Protein AF-A0A4P2PZT4-F1 (afdb_monomer)

Mean predicted aligned error: 10.2 Å

Nearest PDB structures (foldseek):
  3zfw-assembly2_B  TM=5.228E-01  e=7.198E-01  Mus musculus
  3zfw-assembly1_A  TM=5.224E-01  e=7.198E-01  Mus musculus
  2hr2-assembly2_B  TM=3.898E-01  e=3.495E-01  Chlorobaculum tepidum TLS
  2fbn-assembly1_B  TM=4.176E-01  e=3.495E-01  Plasmodium falciparum
  6ltj-assembly1_L  TM=4.140E-01  e=1.270E+00  Homo sapiens

Solvent-accessible surface area (backbone atoms only — not comparable to full-atom values): 7328 Å² total; per-residue (Å²): 133,57,72,66,58,23,52,51,27,43,53,53,14,56,49,27,49,75,72,64,37,57,68,59,16,21,53,26,20,37,56,21,14,52,47,31,46,52,47,38,70,71,47,61,85,85,46,34,69,57,37,27,55,37,42,48,48,20,24,52,25,19,30,50,30,44,41,51,67,62,16,45,53,49,36,52,59,48,69,72,40,89,66,49,45,70,74,41,49,55,52,40,54,51,48,49,54,50,50,51,50,27,59,75,69,71,46,74,32,55,57,50,56,52,33,45,75,68,63,75,46,72,82,78,76,78,85,74,83,81,80,88,85,77,81,134

Organism: Sorangium cellulosum (NCBI:txid56)

Foldseek 3Di:
DDLVQLVVLQVVLVVCLVVVNLQSNLVSLLVSLVVLVVVLVPDDPVVLVSNLVSLLSSLVSCLSSLVLVVSLVSLVVLCPDPSHDPVSVVSSVVSNVVSVVCVVVVNRGPSVVVCVVVVVDDDDDPPDDDDDDDDD

Structure (mmCIF, N/CA/C/O backbone):
data_AF-A0A4P2PZT4-F1
#
_entry.id   AF-A0A4P2PZT4-F1
#
loop_
_atom_site.group_PDB
_atom_site.id
_atom_site.type_symbol
_atom_site.label_atom_id
_atom_site.label_alt_id
_atom_site.label_comp_id
_atom_site.label_asym_id
_atom_site.label_entity_id
_atom_site.label_seq_id
_atom_site.pdbx_PDB_ins_code
_atom_site.Cartn_x
_atom_site.Cartn_y
_atom_site.Cartn_z
_atom_site.occupancy
_atom_site.B_iso_or_equiv
_atom_site.auth_seq_id
_atom_site.auth_comp_id
_atom_site.auth_asym_id
_atom_site.auth_atom_id
_atom_site.pdbx_PDB_model_num
ATOM 1 N N . MET A 1 1 ? -7.026 -11.454 -14.794 1.00 54.59 1 MET A N 1
ATOM 2 C CA . MET A 1 1 ? -7.462 -10.704 -13.600 1.00 54.59 1 MET A CA 1
ATOM 3 C C . MET A 1 1 ? -7.225 -9.236 -13.887 1.00 54.59 1 MET A C 1
ATOM 5 O O . MET A 1 1 ? -6.086 -8.863 -14.162 1.00 54.59 1 MET A O 1
ATOM 9 N N . SER A 1 2 ? -8.306 -8.465 -13.998 1.00 72.00 2 SER A N 1
ATOM 10 C CA . SER A 1 2 ? -8.286 -7.092 -14.512 1.00 72.00 2 SER A CA 1
ATOM 11 C C . SER A 1 2 ? -8.063 -6.095 -13.379 1.00 72.00 2 SER A C 1
ATOM 13 O O . SER A 1 2 ? -8.558 -6.261 -12.266 1.00 72.00 2 SER A O 1
ATOM 15 N N . TYR A 1 3 ? -7.345 -5.015 -13.672 1.00 78.44 3 TYR A N 1
ATOM 16 C CA . TYR A 1 3 ? -7.235 -3.855 -12.787 1.00 78.44 3 TYR A CA 1
ATOM 17 C C . TYR A 1 3 ? -8.612 -3.297 -12.374 1.00 78.44 3 TYR A C 1
ATOM 19 O O . TYR A 1 3 ? -8.769 -2.801 -11.260 1.00 78.44 3 TYR A O 1
ATOM 27 N N . GLU A 1 4 ? -9.623 -3.451 -13.227 1.00 85.81 4 GLU A N 1
ATOM 28 C CA . GLU A 1 4 ? -11.011 -3.068 -12.944 1.00 85.81 4 GLU A CA 1
ATOM 29 C C . GLU A 1 4 ? -11.589 -3.803 -11.725 1.00 85.81 4 GLU A C 1
ATOM 31 O O . GLU A 1 4 ? -12.305 -3.209 -10.919 1.00 85.81 4 GLU A O 1
ATOM 36 N N . GLU A 1 5 ? -11.227 -5.076 -11.531 1.00 87.88 5 GLU A N 1
ATOM 37 C CA . GLU A 1 5 ? -11.652 -5.851 -10.362 1.00 87.88 5 GLU A CA 1
ATOM 38 C C . GLU A 1 5 ? -11.047 -5.265 -9.082 1.00 87.88 5 GLU A C 1
ATOM 40 O O . GLU A 1 5 ? -11.745 -5.107 -8.081 1.00 87.88 5 GLU A O 1
ATOM 45 N N . SER A 1 6 ? -9.776 -4.849 -9.131 1.00 87.12 6 SER A N 1
ATOM 46 C CA . SER A 1 6 ? -9.138 -4.139 -8.017 1.00 87.12 6 SER A CA 1
ATOM 47 C C . SER A 1 6 ? -9.848 -2.819 -7.718 1.00 87.12 6 SER A C 1
ATOM 49 O O . SER A 1 6 ? -10.146 -2.536 -6.560 1.00 87.12 6 SER A O 1
ATOM 51 N N . GLN A 1 7 ? -10.184 -2.025 -8.740 1.00 89.50 7 GLN A N 1
ATOM 52 C CA . GLN A 1 7 ? -10.897 -0.758 -8.545 1.00 89.50 7 GLN A CA 1
ATOM 53 C C . GLN A 1 7 ? -12.265 -0.955 -7.891 1.00 89.50 7 GLN A C 1
ATOM 55 O O . GLN A 1 7 ? -12.618 -0.204 -6.980 1.00 89.50 7 GLN A O 1
ATOM 60 N N . ARG A 1 8 ? -13.004 -1.993 -8.294 1.00 91.81 8 ARG A N 1
ATOM 61 C CA . ARG A 1 8 ? -14.283 -2.343 -7.673 1.00 91.81 8 ARG A CA 1
ATOM 62 C C . ARG A 1 8 ? -14.111 -2.702 -6.197 1.00 91.81 8 ARG A C 1
ATOM 64 O O . ARG A 1 8 ? -14.823 -2.158 -5.361 1.00 91.81 8 ARG A O 1
ATOM 71 N N . ARG A 1 9 ? -13.110 -3.520 -5.856 1.00 90.62 9 ARG A N 1
ATOM 72 C CA . ARG A 1 9 ? -12.803 -3.865 -4.456 1.00 90.62 9 ARG A CA 1
ATOM 73 C C . ARG A 1 9 ? -12.402 -2.644 -3.628 1.00 90.62 9 ARG A C 1
ATOM 75 O O . ARG A 1 9 ? -12.819 -2.537 -2.482 1.00 90.62 9 ARG A O 1
ATOM 82 N N . ILE A 1 10 ? -11.662 -1.691 -4.200 1.00 89.75 10 ILE A N 1
ATOM 83 C CA . ILE A 1 10 ? -11.330 -0.421 -3.526 1.00 89.75 10 ILE A CA 1
ATOM 84 C C . ILE A 1 10 ? -12.593 0.397 -3.253 1.00 89.75 10 ILE A C 1
ATOM 86 O O . ILE A 1 10 ? -12.738 0.953 -2.165 1.00 89.75 10 ILE A O 1
ATOM 90 N N . TYR A 1 11 ? -13.494 0.483 -4.232 1.00 91.06 11 TYR A N 1
ATOM 91 C CA . TYR A 1 11 ? -14.753 1.201 -4.078 1.00 91.06 11 TYR A CA 1
ATOM 92 C C . TYR A 1 11 ? -15.611 0.586 -2.966 1.00 91.06 11 TYR A C 1
ATOM 94 O O . TYR A 1 11 ? -16.052 1.303 -2.064 1.00 91.06 11 TYR A O 1
ATOM 102 N N . ASP A 1 12 ? -15.761 -0.739 -2.980 1.00 90.31 12 ASP A N 1
ATOM 103 C CA . ASP A 1 12 ? -16.500 -1.486 -1.962 1.00 90.31 12 ASP A CA 1
ATOM 104 C C . ASP A 1 12 ? -15.835 -1.357 -0.578 1.00 90.31 12 ASP A C 1
ATOM 106 O O . ASP A 1 12 ? -16.525 -1.240 0.434 1.00 90.31 12 ASP A O 1
ATOM 110 N N . ALA A 1 13 ? -14.499 -1.310 -0.512 1.00 88.44 13 ALA A N 1
ATOM 111 C CA . ALA A 1 13 ? -13.762 -1.110 0.735 1.00 88.44 13 ALA A CA 1
ATOM 112 C C . ALA A 1 13 ? -14.015 0.278 1.341 1.00 88.44 13 ALA A C 1
ATOM 114 O O . ALA A 1 13 ? -14.238 0.401 2.545 1.00 88.44 13 ALA A O 1
ATOM 115 N N . GLU A 1 14 ? -14.007 1.336 0.521 1.00 87.88 14 GLU A N 1
ATOM 116 C CA . GLU A 1 14 ? -14.328 2.689 0.993 1.00 87.88 14 GLU A CA 1
ATOM 117 C C . GLU A 1 14 ? -15.812 2.798 1.389 1.00 87.88 14 GLU A C 1
ATOM 119 O O . GLU A 1 14 ? -16.128 3.542 2.313 1.00 87.88 14 GLU A O 1
ATOM 124 N N . ALA A 1 15 ? -16.721 2.061 0.738 1.00 89.25 15 ALA A N 1
ATOM 125 C CA . ALA A 1 15 ? -18.119 1.970 1.161 1.00 89.25 15 ALA A CA 1
ATOM 126 C C . ALA A 1 15 ? -18.245 1.306 2.542 1.00 89.25 15 ALA A C 1
ATOM 128 O O . ALA A 1 15 ? -18.782 1.930 3.455 1.00 89.25 15 ALA A O 1
ATOM 129 N N . ALA A 1 16 ? -17.626 0.139 2.735 1.00 86.88 16 ALA A N 1
ATOM 130 C CA . ALA A 1 16 ? -17.602 -0.559 4.020 1.00 86.88 16 ALA A CA 1
ATOM 131 C C . ALA A 1 16 ? -16.990 0.300 5.144 1.00 86.88 16 ALA A C 1
ATOM 133 O O . ALA A 1 16 ? -17.489 0.302 6.268 1.00 86.88 16 ALA A O 1
ATOM 134 N N . LEU A 1 17 ? -15.958 1.105 4.849 1.00 83.19 17 LEU A N 1
ATOM 135 C CA . LEU A 1 17 ? -15.422 2.072 5.815 1.00 83.19 17 LEU A CA 1
ATOM 136 C C . LEU A 1 17 ? -16.437 3.138 6.228 1.00 83.19 17 LEU A C 1
ATOM 138 O O . LEU A 1 17 ? -16.465 3.508 7.400 1.00 83.19 17 LEU A O 1
ATOM 142 N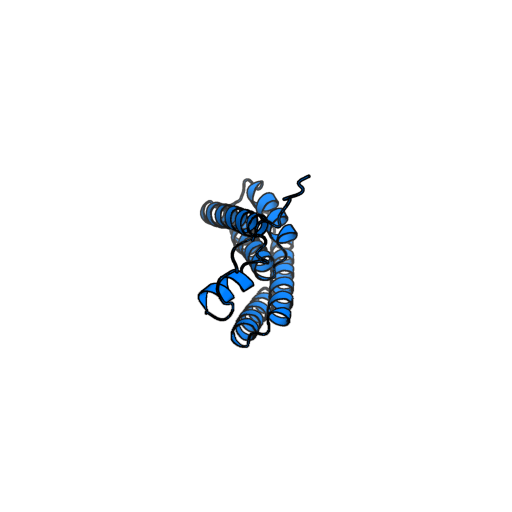 N . ARG A 1 18 ? -17.238 3.655 5.289 1.00 83.00 18 ARG A N 1
ATOM 143 C CA . ARG A 1 18 ? -18.286 4.643 5.599 1.00 83.00 18 ARG A CA 1
ATOM 144 C C . ARG A 1 18 ? -19.400 4.031 6.442 1.00 83.00 18 ARG A C 1
ATOM 146 O O . ARG A 1 18 ? -19.953 4.720 7.288 1.00 83.00 18 ARG A O 1
ATOM 153 N N . GLU A 1 19 ? -19.682 2.751 6.237 1.00 86.75 19 GLU A N 1
ATOM 154 C CA . GLU A 1 19 ? -20.646 1.975 7.024 1.00 86.75 19 GLU A CA 1
ATOM 155 C C . GLU A 1 19 ? -20.086 1.536 8.391 1.00 86.75 19 GLU A C 1
ATOM 157 O O . GLU A 1 19 ? -20.820 1.009 9.222 1.00 86.75 19 GLU A O 1
ATOM 162 N N . GLY A 1 20 ? -18.793 1.763 8.651 1.00 82.56 20 GLY A N 1
ATOM 163 C CA . GLY A 1 20 ? -18.123 1.359 9.888 1.00 82.56 20 GLY A CA 1
ATOM 164 C C . GLY A 1 20 ? -17.725 -0.121 9.940 1.00 82.56 20 GLY A C 1
ATOM 165 O O . GLY A 1 20 ? -17.172 -0.563 10.948 1.00 82.56 20 GLY A O 1
ATOM 166 N N . ASP A 1 21 ? -17.933 -0.884 8.863 1.00 85.88 21 ASP A N 1
ATOM 167 C CA . ASP A 1 21 ? -17.525 -2.286 8.755 1.00 85.88 21 ASP A CA 1
ATOM 168 C C . ASP A 1 21 ? -16.030 -2.393 8.425 1.00 85.88 21 ASP A C 1
ATOM 170 O O . ASP A 1 21 ? -15.582 -2.581 7.289 1.00 85.88 21 ASP A O 1
ATOM 174 N N . LEU A 1 22 ? -15.226 -2.251 9.477 1.00 82.56 22 LEU A N 1
ATOM 175 C CA . LEU A 1 22 ? -13.769 -2.267 9.381 1.00 82.56 22 LEU A CA 1
ATOM 176 C C . LEU A 1 22 ? -13.232 -3.624 8.948 1.00 82.56 22 LEU A C 1
ATOM 178 O O . LEU A 1 22 ? -12.197 -3.686 8.290 1.00 82.56 22 LEU A O 1
ATOM 182 N N . HIS A 1 23 ? -13.896 -4.708 9.348 1.00 85.94 23 HIS A N 1
ATOM 183 C CA . HIS A 1 23 ? -13.456 -6.050 9.002 1.00 85.94 23 HIS A CA 1
ATOM 184 C C . HIS A 1 23 ? -13.589 -6.258 7.495 1.00 85.94 23 HIS A C 1
ATOM 186 O O . HIS A 1 23 ? -12.617 -6.612 6.826 1.00 85.94 23 HIS A O 1
ATOM 192 N N . ARG A 1 24 ? -14.760 -5.940 6.939 1.00 86.81 24 ARG A N 1
ATOM 193 C CA . ARG A 1 24 ? -15.009 -6.041 5.504 1.00 86.81 24 ARG A CA 1
ATOM 194 C C . ARG A 1 24 ? -14.136 -5.091 4.696 1.00 86.81 24 ARG A C 1
ATOM 196 O O . ARG A 1 24 ? -13.572 -5.512 3.690 1.00 86.81 24 ARG A O 1
ATOM 203 N N . ALA A 1 25 ? -13.946 -3.855 5.156 1.00 87.88 25 ALA A N 1
ATOM 204 C CA . ALA A 1 25 ? -13.039 -2.915 4.503 1.00 87.88 25 ALA A CA 1
ATOM 205 C C . ALA A 1 25 ? -11.607 -3.463 4.401 1.00 87.88 25 ALA A C 1
ATOM 207 O O . ALA A 1 25 ? -10.989 -3.377 3.342 1.00 87.88 25 ALA A O 1
ATOM 208 N N . ARG A 1 26 ? -11.081 -4.062 5.479 1.00 88.81 26 ARG A N 1
ATOM 209 C CA . ARG A 1 26 ? -9.734 -4.657 5.485 1.00 88.81 26 ARG A CA 1
ATOM 210 C C . ARG A 1 26 ? -9.597 -5.785 4.474 1.00 88.81 26 ARG A C 1
ATOM 212 O O . ARG A 1 26 ? -8.653 -5.769 3.688 1.00 88.81 26 ARG A O 1
ATOM 219 N N . VAL A 1 27 ? -10.552 -6.716 4.469 1.00 91.31 27 VAL A N 1
ATOM 220 C CA . VAL A 1 27 ? -10.578 -7.837 3.517 1.00 91.31 27 VAL A CA 1
ATOM 221 C C . VAL A 1 27 ? -10.576 -7.309 2.082 1.00 91.31 27 VAL A C 1
ATOM 223 O O . VAL A 1 27 ? -9.717 -7.687 1.291 1.00 91.31 27 VAL A O 1
ATOM 226 N N . LEU A 1 28 ? -11.457 -6.356 1.769 1.00 92.19 28 LEU A N 1
ATOM 227 C CA . LEU A 1 28 ? -11.577 -5.794 0.423 1.00 92.19 28 LEU A CA 1
ATOM 228 C C . LEU A 1 28 ? -10.318 -5.032 -0.023 1.00 92.19 28 LEU A C 1
ATOM 230 O O . LEU A 1 28 ? -9.906 -5.150 -1.178 1.00 92.19 28 LEU A O 1
ATOM 234 N N . TYR A 1 29 ? -9.667 -4.279 0.873 1.00 90.69 29 TYR A N 1
ATOM 235 C CA . TYR A 1 29 ? -8.390 -3.633 0.550 1.00 90.69 29 TYR A CA 1
ATOM 236 C C . TYR A 1 29 ? -7.276 -4.639 0.288 1.00 90.69 29 TYR A C 1
ATOM 238 O O . TYR A 1 29 ? -6.486 -4.425 -0.632 1.00 90.69 29 TYR A O 1
ATOM 246 N N . ARG A 1 30 ? -7.211 -5.723 1.065 1.00 91.88 30 ARG A N 1
ATOM 247 C CA . ARG A 1 30 ? -6.216 -6.779 0.870 1.00 91.88 30 ARG A CA 1
ATOM 248 C C . ARG A 1 30 ? -6.395 -7.451 -0.485 1.00 91.88 30 ARG A C 1
ATOM 250 O O . ARG A 1 30 ? -5.445 -7.529 -1.256 1.00 91.88 30 ARG A O 1
ATOM 257 N N . GLU A 1 31 ? -7.621 -7.842 -0.820 1.00 92.81 31 GLU A N 1
ATOM 258 C CA . GLU A 1 31 ? -7.940 -8.433 -2.123 1.00 92.81 31 GLU A CA 1
ATOM 259 C C . GLU A 1 31 ? -7.603 -7.470 -3.274 1.00 92.81 31 GLU A C 1
ATOM 261 O O . GLU A 1 31 ? -7.019 -7.864 -4.285 1.00 92.81 31 GLU A O 1
ATOM 266 N N . ALA A 1 32 ? -7.899 -6.175 -3.114 1.00 91.69 32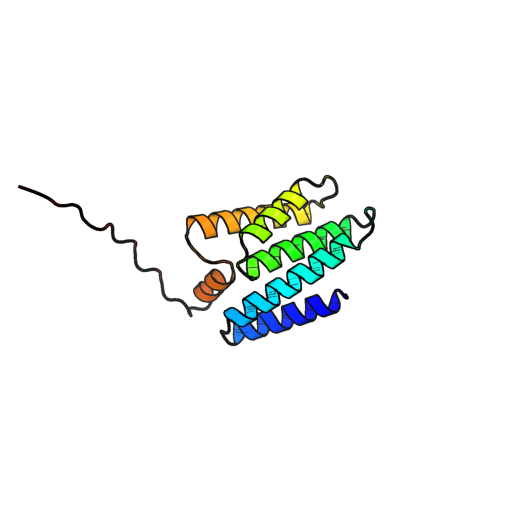 ALA A N 1
ATOM 267 C CA . ALA A 1 32 ? -7.518 -5.160 -4.090 1.00 91.69 32 ALA A CA 1
ATOM 268 C C . ALA A 1 32 ? -5.994 -5.041 -4.258 1.00 91.69 32 ALA A C 1
ATOM 270 O O . ALA A 1 32 ? -5.525 -4.836 -5.384 1.00 91.69 32 ALA A O 1
ATOM 271 N N . ALA A 1 33 ? -5.236 -5.148 -3.162 1.00 91.75 33 ALA A N 1
ATOM 272 C CA . ALA A 1 33 ? -3.778 -5.092 -3.154 1.00 91.75 33 ALA A CA 1
ATOM 273 C C . ALA A 1 33 ? -3.169 -6.298 -3.879 1.00 91.75 33 ALA A C 1
ATOM 275 O O . ALA A 1 33 ? -2.281 -6.131 -4.717 1.00 91.75 33 ALA A O 1
ATOM 276 N N . GLU A 1 34 ? -3.680 -7.500 -3.610 1.00 91.50 34 GLU A N 1
ATOM 277 C CA . GLU A 1 34 ? -3.251 -8.741 -4.260 1.00 91.50 34 GLU A CA 1
ATOM 278 C C . GLU A 1 34 ? -3.489 -8.695 -5.773 1.00 91.50 34 GLU A C 1
ATOM 280 O O . GLU A 1 34 ? -2.585 -9.014 -6.549 1.00 91.50 34 GLU A O 1
ATOM 285 N N . LEU A 1 35 ? -4.647 -8.188 -6.208 1.00 91.06 35 LEU A N 1
ATOM 286 C CA . LEU A 1 35 ? -4.947 -7.988 -7.628 1.00 91.06 35 LEU A CA 1
ATOM 287 C C . LEU A 1 35 ? -3.977 -7.000 -8.293 1.00 91.06 35 LEU A C 1
ATOM 289 O O . LEU A 1 35 ? -3.502 -7.257 -9.400 1.00 91.06 35 LEU A O 1
ATOM 293 N N . GLN A 1 36 ? -3.629 -5.891 -7.629 1.00 88.88 36 GLN A N 1
ATOM 294 C CA . GLN A 1 36 ? -2.651 -4.939 -8.177 1.00 88.88 36 GLN A CA 1
ATOM 295 C C . GLN A 1 36 ? -1.237 -5.507 -8.202 1.00 88.88 36 GLN A C 1
ATOM 297 O O . GLN A 1 36 ? -0.513 -5.288 -9.171 1.00 88.88 36 GLN A O 1
ATOM 302 N N . ARG A 1 37 ? -0.843 -6.271 -7.182 1.00 88.62 37 ARG A N 1
ATOM 303 C CA . ARG A 1 37 ? 0.446 -6.969 -7.155 1.00 88.62 37 ARG A CA 1
ATOM 304 C C . ARG A 1 37 ? 0.539 -7.984 -8.294 1.00 88.62 37 ARG A C 1
ATOM 306 O O . ARG A 1 37 ? 1.537 -8.000 -9.012 1.00 88.62 37 ARG A O 1
ATOM 313 N N . ALA A 1 38 ? -0.507 -8.781 -8.507 1.00 88.81 38 ALA A N 1
ATOM 314 C CA . ALA A 1 38 ? -0.586 -9.716 -9.626 1.00 88.81 38 ALA A CA 1
ATOM 315 C C . ALA A 1 38 ? -0.513 -8.984 -10.975 1.00 88.81 38 ALA A C 1
ATOM 317 O O . ALA A 1 38 ? 0.236 -9.396 -11.860 1.00 88.81 38 ALA A O 1
ATOM 318 N N . PHE A 1 39 ? -1.213 -7.853 -11.106 1.00 87.75 39 PHE A N 1
ATOM 319 C CA . PHE A 1 39 ? -1.157 -7.017 -12.302 1.00 87.75 39 PHE A CA 1
ATOM 320 C C . PHE A 1 39 ? 0.261 -6.500 -12.578 1.00 87.75 39 PHE A C 1
ATOM 322 O O . PHE A 1 39 ? 0.728 -6.615 -13.707 1.00 87.75 39 PHE A O 1
ATOM 329 N N . VAL A 1 40 ? 0.967 -5.992 -11.560 1.00 85.56 40 VAL A N 1
ATOM 330 C CA . VAL A 1 40 ? 2.367 -5.530 -11.660 1.00 85.56 40 VAL A CA 1
ATOM 331 C C . VAL A 1 40 ? 3.303 -6.657 -12.087 1.00 85.56 40 VAL A C 1
ATOM 333 O O . VAL A 1 40 ? 4.163 -6.436 -12.938 1.00 85.56 40 VAL A O 1
ATOM 336 N N . ASN A 1 41 ? 3.134 -7.852 -11.520 1.00 84.69 41 ASN A N 1
ATOM 337 C CA . ASN A 1 41 ? 3.955 -9.019 -11.844 1.00 84.69 41 ASN A CA 1
ATOM 338 C C . ASN A 1 41 ? 3.718 -9.526 -13.272 1.00 84.69 41 ASN A C 1
ATOM 340 O O . ASN A 1 41 ? 4.641 -10.044 -13.890 1.00 84.69 41 ASN A O 1
ATOM 344 N N . ALA A 1 42 ? 2.507 -9.347 -13.802 1.00 86.81 42 ALA A N 1
ATOM 345 C CA . ALA A 1 42 ? 2.169 -9.691 -15.179 1.00 86.81 42 ALA A CA 1
ATOM 346 C C . ALA A 1 42 ? 2.666 -8.657 -16.209 1.00 86.81 42 ALA A C 1
ATOM 348 O O . ALA A 1 42 ? 2.654 -8.941 -17.406 1.00 86.81 42 ALA A O 1
ATOM 349 N N . GLN A 1 43 ? 3.087 -7.458 -15.783 1.00 84.00 43 GLN A N 1
ATOM 350 C CA . GLN A 1 43 ? 3.614 -6.454 -16.708 1.00 84.00 43 GLN A CA 1
ATOM 351 C C . GLN A 1 43 ? 5.055 -6.778 -17.137 1.00 84.00 43 GLN A C 1
ATOM 353 O O . GLN A 1 43 ? 5.889 -7.118 -16.290 1.00 84.00 43 GLN A O 1
ATOM 358 N N . PRO A 1 44 ? 5.398 -6.574 -18.424 1.00 81.31 44 PRO A N 1
ATOM 359 C CA . PRO A 1 44 ? 6.769 -6.721 -18.896 1.00 81.31 44 PRO A CA 1
ATOM 360 C C . PRO A 1 44 ? 7.704 -5.727 -18.195 1.00 81.31 44 PRO A C 1
ATOM 362 O O . PRO A 1 44 ? 7.292 -4.638 -17.781 1.00 81.31 44 PRO A O 1
ATOM 365 N N . ALA A 1 45 ? 8.982 -6.096 -18.068 1.00 75.12 45 ALA A N 1
ATOM 366 C CA . ALA A 1 45 ? 9.989 -5.320 -17.336 1.00 75.12 45 ALA A CA 1
ATOM 367 C C . ALA A 1 45 ? 10.135 -3.873 -17.845 1.00 75.12 45 ALA A C 1
ATOM 369 O O . ALA A 1 45 ? 10.400 -2.966 -17.062 1.00 75.12 45 ALA A O 1
ATOM 370 N N . GLU A 1 46 ? 9.871 -3.656 -19.131 1.00 79.00 46 GLU A N 1
ATOM 371 C CA . GLU A 1 46 ? 9.931 -2.368 -19.827 1.00 79.00 46 GLU A CA 1
ATOM 372 C C . GLU A 1 46 ? 8.835 -1.381 -19.387 1.00 79.00 46 GLU A C 1
ATOM 374 O O . GLU A 1 46 ? 8.994 -0.166 -19.508 1.00 79.00 46 GLU A O 1
ATOM 379 N N . ARG A 1 47 ? 7.714 -1.862 -18.825 1.00 82.88 47 ARG A N 1
ATOM 380 C CA . ARG A 1 47 ? 6.587 -1.029 -18.354 1.00 82.88 47 ARG A CA 1
ATOM 381 C C . ARG A 1 47 ? 6.851 -0.465 -16.956 1.00 82.88 47 ARG A C 1
ATOM 383 O O . ARG A 1 47 ? 6.001 -0.502 -16.067 1.00 82.88 47 ARG A O 1
ATOM 390 N N . VAL A 1 48 ? 8.036 0.105 -16.782 1.00 81.69 48 VAL A N 1
ATOM 391 C CA . VAL A 1 48 ? 8.579 0.658 -15.537 1.00 81.69 48 VAL A CA 1
ATOM 392 C C . VAL A 1 48 ? 7.612 1.611 -14.828 1.00 81.69 48 VAL A C 1
ATOM 394 O O . VAL A 1 48 ? 7.371 1.488 -13.624 1.00 81.69 48 VAL A O 1
ATOM 397 N N . ARG A 1 49 ? 7.009 2.542 -15.575 1.00 82.25 49 ARG A N 1
ATOM 398 C CA . ARG A 1 49 ? 6.069 3.528 -15.023 1.00 82.25 49 ARG A CA 1
ATOM 399 C C . ARG A 1 49 ? 4.817 2.861 -14.460 1.00 82.25 49 ARG A C 1
ATOM 401 O O . ARG A 1 49 ? 4.393 3.179 -13.353 1.00 82.25 49 ARG A O 1
ATOM 408 N N . THR A 1 50 ? 4.265 1.893 -15.189 1.00 84.69 50 THR A N 1
ATOM 409 C CA . THR A 1 50 ? 3.136 1.076 -14.732 1.00 84.69 50 THR A CA 1
ATOM 410 C C . THR A 1 50 ? 3.530 0.322 -13.462 1.00 84.69 50 THR A C 1
ATOM 412 O O . THR A 1 50 ? 2.893 0.475 -12.426 1.00 84.69 50 THR A O 1
ATOM 415 N N . LYS A 1 51 ? 4.645 -0.409 -13.468 1.00 85.38 51 LYS A N 1
ATOM 416 C CA . LYS A 1 51 ? 5.091 -1.158 -12.284 1.00 85.38 51 LYS A CA 1
ATOM 417 C C . LYS A 1 51 ? 5.299 -0.255 -11.063 1.00 85.38 51 LYS A C 1
ATOM 419 O O . LYS A 1 51 ? 4.902 -0.628 -9.964 1.00 85.38 51 LYS A O 1
ATOM 424 N N . SER A 1 52 ? 5.823 0.955 -11.263 1.00 84.94 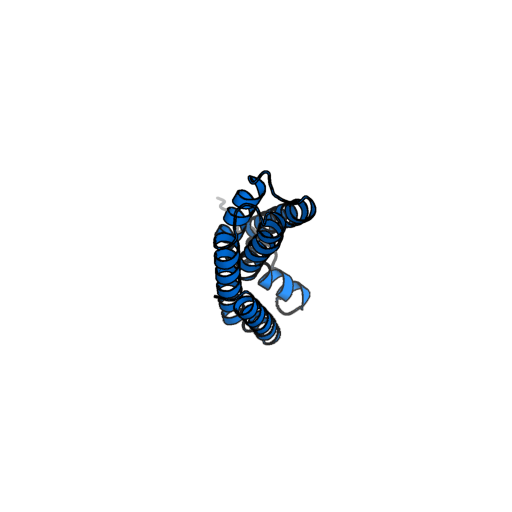52 SER A N 1
ATOM 425 C CA . SER A 1 52 ? 6.018 1.947 -10.197 1.00 84.94 52 SER A CA 1
ATOM 426 C C . SER A 1 52 ? 4.693 2.434 -9.609 1.00 84.94 52 SER A C 1
ATOM 428 O O . SER A 1 52 ? 4.506 2.419 -8.394 1.00 84.94 52 SER A O 1
ATOM 430 N N . VAL A 1 53 ? 3.751 2.848 -10.462 1.00 86.19 53 VAL A N 1
ATOM 431 C CA . VAL A 1 53 ? 2.460 3.407 -10.030 1.00 86.19 53 VAL A CA 1
ATOM 432 C C . VAL A 1 53 ? 1.591 2.344 -9.365 1.00 86.19 53 VAL A C 1
ATOM 434 O O . VAL A 1 53 ? 1.054 2.570 -8.278 1.00 86.19 53 VAL A O 1
ATOM 437 N N . PHE A 1 54 ? 1.460 1.180 -9.996 1.00 87.12 54 PHE A N 1
ATOM 438 C CA . PHE A 1 54 ? 0.618 0.103 -9.489 1.00 87.12 54 PHE A CA 1
ATOM 439 C C . PHE A 1 54 ? 1.270 -0.610 -8.298 1.00 87.12 54 PHE A C 1
ATOM 441 O O . PHE A 1 54 ? 0.566 -0.987 -7.369 1.00 87.12 54 PHE A O 1
ATOM 448 N N . GLY A 1 55 ? 2.603 -0.706 -8.250 1.00 87.50 55 GLY A N 1
ATOM 449 C CA . GLY A 1 55 ? 3.327 -1.229 -7.090 1.00 87.50 55 GLY A CA 1
ATOM 450 C C . GLY A 1 55 ? 3.163 -0.339 -5.857 1.00 87.50 55 GLY A C 1
ATOM 451 O O . GLY A 1 55 ? 2.820 -0.829 -4.783 1.00 87.50 55 GLY A O 1
ATOM 452 N N . ALA A 1 56 ? 3.320 0.981 -6.014 1.00 88.25 5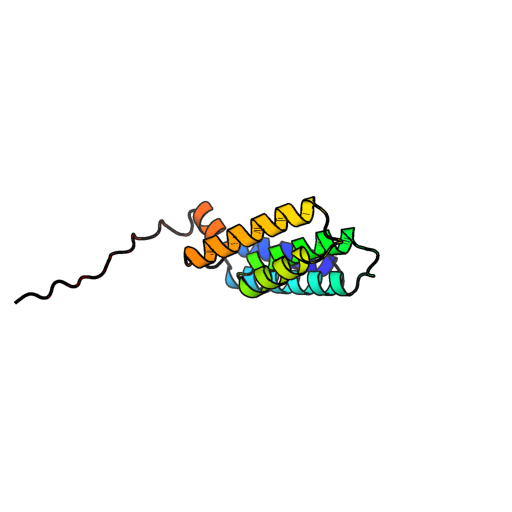6 ALA A N 1
ATOM 453 C CA . ALA A 1 56 ? 3.081 1.923 -4.920 1.00 88.25 56 ALA A CA 1
ATOM 454 C C . ALA A 1 56 ? 1.613 1.934 -4.464 1.00 88.25 56 ALA A C 1
ATOM 456 O O . ALA A 1 56 ? 1.324 2.082 -3.272 1.00 88.25 56 ALA A O 1
ATOM 457 N N . SER A 1 57 ? 0.684 1.735 -5.402 1.00 89.31 57 SER A N 1
ATOM 458 C CA . SER A 1 57 ? -0.741 1.595 -5.094 1.00 89.31 57 SER A CA 1
ATOM 459 C C . SER A 1 57 ? -1.019 0.314 -4.300 1.00 89.31 57 SER A C 1
ATOM 461 O O . SER A 1 57 ? -1.655 0.395 -3.252 1.00 89.31 57 SER A O 1
ATOM 463 N N . ALA A 1 58 ? -0.453 -0.830 -4.697 1.00 90.94 58 ALA A N 1
ATOM 464 C CA . ALA A 1 58 ? -0.582 -2.090 -3.967 1.00 90.94 58 ALA A CA 1
ATOM 465 C C . ALA A 1 58 ? -0.039 -1.984 -2.531 1.00 90.94 58 ALA A C 1
ATOM 467 O O . ALA A 1 58 ? -0.715 -2.389 -1.588 1.00 90.94 58 ALA A O 1
ATOM 468 N N . ALA A 1 59 ? 1.126 -1.354 -2.338 1.00 90.56 59 ALA A N 1
ATOM 469 C CA . ALA A 1 59 ? 1.689 -1.125 -1.004 1.00 90.56 59 ALA A CA 1
ATOM 470 C C . ALA A 1 59 ? 0.769 -0.260 -0.125 1.00 90.56 59 ALA A C 1
ATOM 472 O O . ALA A 1 59 ? 0.533 -0.566 1.044 1.00 90.56 59 ALA A O 1
ATOM 473 N N . THR A 1 60 ? 0.180 0.788 -0.708 1.00 90.12 60 THR A N 1
ATOM 474 C CA . THR A 1 60 ? -0.793 1.645 -0.013 1.00 90.12 60 THR A CA 1
ATOM 475 C C . THR A 1 60 ? -2.051 0.866 0.383 1.00 90.12 60 THR A C 1
ATOM 477 O O . THR A 1 60 ? -2.621 1.113 1.445 1.00 90.12 60 THR A O 1
ATOM 480 N N . LEU A 1 61 ? -2.498 -0.077 -0.449 1.00 90.19 61 LEU A N 1
ATOM 481 C CA . LEU A 1 61 ? -3.673 -0.901 -0.171 1.00 90.19 61 LEU A CA 1
ATOM 482 C C . LEU A 1 61 ? -3.417 -1.919 0.944 1.00 90.19 61 LEU A C 1
ATOM 484 O O . LEU A 1 61 ? -4.261 -2.028 1.828 1.00 90.19 61 LEU A O 1
ATOM 488 N N . PHE A 1 62 ? -2.249 -2.569 0.988 1.00 90.19 62 PHE A N 1
ATOM 489 C CA . PHE A 1 62 ? -1.863 -3.407 2.135 1.00 90.19 62 PHE A CA 1
ATOM 490 C C . PHE A 1 62 ? -1.821 -2.601 3.437 1.00 90.19 62 PHE A C 1
ATOM 492 O O . PHE A 1 62 ? -2.360 -3.026 4.458 1.00 90.19 62 PHE A O 1
ATOM 499 N N . TYR A 1 63 ? -1.288 -1.376 3.391 1.00 88.38 63 TYR A N 1
ATOM 500 C CA . TYR A 1 63 ? -1.304 -0.485 4.551 1.00 88.38 63 TYR A CA 1
ATOM 501 C C . TYR A 1 63 ? -2.734 -0.131 4.987 1.00 88.38 63 TYR A C 1
ATOM 503 O O . TYR A 1 63 ? -3.052 -0.164 6.179 1.00 88.38 63 TYR A O 1
ATOM 511 N N . LYS A 1 64 ? -3.630 0.153 4.032 1.00 86.62 64 LYS A N 1
ATOM 512 C CA . LYS A 1 64 ? -5.057 0.369 4.313 1.00 86.62 64 LYS A CA 1
ATOM 513 C C . LYS A 1 64 ? -5.732 -0.884 4.870 1.00 86.62 64 LYS A C 1
ATOM 515 O O . LYS A 1 64 ? -6.552 -0.748 5.767 1.00 86.62 64 LYS A O 1
ATOM 520 N N . ALA A 1 65 ? -5.368 -2.079 4.418 1.00 87.12 65 ALA A N 1
ATOM 521 C CA . ALA A 1 65 ? -5.860 -3.339 4.974 1.00 87.12 65 ALA A CA 1
ATOM 522 C C . ALA A 1 65 ? -5.381 -3.589 6.418 1.00 87.12 65 ALA A C 1
ATOM 524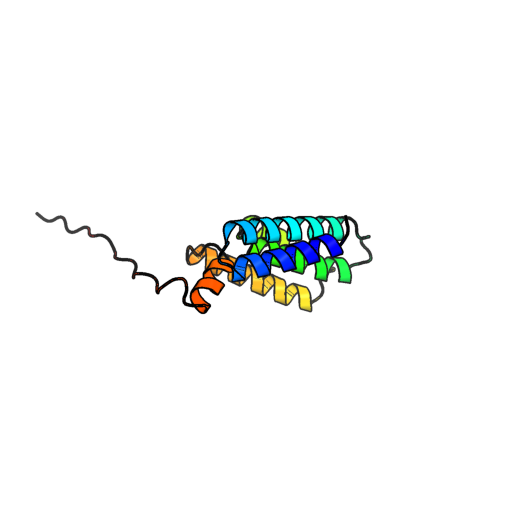 O O . ALA A 1 65 ? -5.959 -4.401 7.137 1.00 87.12 65 ALA A O 1
ATOM 525 N N . GLY A 1 66 ? -4.366 -2.852 6.880 1.00 84.81 66 GLY A N 1
ATOM 526 C CA . GLY A 1 66 ? -3.727 -3.072 8.175 1.00 84.81 66 GLY A CA 1
ATOM 527 C C . GLY A 1 66 ? -2.666 -4.174 8.148 1.00 84.81 66 GLY A C 1
ATOM 528 O O . GLY A 1 66 ? -2.108 -4.478 9.200 1.00 84.81 66 GLY A O 1
ATOM 529 N N . ASP A 1 67 ? -2.354 -4.717 6.969 1.00 87.31 67 ASP A N 1
ATOM 530 C CA . ASP A 1 67 ? -1.274 -5.676 6.733 1.00 87.31 67 ASP A CA 1
ATOM 531 C C . ASP A 1 67 ? 0.063 -4.916 6.651 1.00 87.31 67 ASP A C 1
ATOM 533 O O . ASP A 1 67 ? 0.644 -4.720 5.581 1.00 87.31 67 ASP A O 1
ATOM 537 N N . LEU A 1 68 ? 0.520 -4.406 7.800 1.00 86.06 68 LEU A N 1
ATOM 538 C CA . LEU A 1 68 ? 1.696 -3.531 7.890 1.00 86.06 68 LEU A CA 1
ATOM 539 C C . LEU A 1 68 ? 2.982 -4.217 7.413 1.00 86.06 68 LEU A C 1
ATOM 541 O O . LEU A 1 68 ? 3.816 -3.560 6.794 1.00 86.06 68 LEU A O 1
ATOM 545 N N . ASP A 1 69 ? 3.126 -5.517 7.674 1.00 89.00 69 ASP A N 1
ATOM 546 C CA . ASP A 1 69 ? 4.301 -6.298 7.277 1.00 89.00 69 ASP A CA 1
ATOM 547 C C . ASP A 1 69 ? 4.413 -6.417 5.752 1.00 89.00 69 ASP A C 1
ATOM 549 O O . ASP A 1 69 ? 5.456 -6.103 5.181 1.00 89.00 69 ASP A O 1
ATOM 553 N N . GLU A 1 70 ? 3.315 -6.762 5.073 1.00 89.12 70 GLU A N 1
ATOM 554 C CA . GLU A 1 70 ? 3.272 -6.836 3.606 1.00 89.12 70 GLU A CA 1
ATOM 555 C C . GLU A 1 70 ? 3.447 -5.458 2.960 1.00 89.12 70 GLU A C 1
ATOM 557 O O . GLU A 1 70 ? 4.157 -5.310 1.962 1.00 89.12 70 GLU A O 1
ATOM 562 N N . ALA A 1 71 ? 2.843 -4.418 3.544 1.00 88.56 71 ALA A N 1
ATOM 563 C CA . ALA A 1 71 ? 3.004 -3.051 3.066 1.00 88.56 71 ALA A CA 1
ATOM 564 C C . ALA A 1 71 ? 4.465 -2.587 3.153 1.00 88.56 71 ALA A C 1
ATOM 566 O O . ALA A 1 71 ? 4.986 -1.994 2.203 1.00 88.56 71 ALA A O 1
ATOM 567 N N . GLU A 1 72 ? 5.139 -2.868 4.269 1.00 90.62 72 GLU A N 1
ATOM 568 C CA . GLU A 1 72 ? 6.551 -2.549 4.471 1.00 90.62 72 GLU A CA 1
ATOM 569 C C . GLU A 1 72 ? 7.438 -3.334 3.507 1.00 90.62 72 GLU A C 1
ATOM 571 O O . GLU A 1 72 ? 8.235 -2.730 2.786 1.00 90.62 72 GLU A O 1
ATOM 576 N N . GLN A 1 73 ? 7.269 -4.656 3.444 1.00 91.75 73 GLN A N 1
ATOM 577 C CA . GLN A 1 73 ? 8.082 -5.528 2.603 1.00 91.75 73 GLN A CA 1
ATOM 578 C C . GLN A 1 73 ? 7.966 -5.148 1.124 1.00 91.75 73 GLN A C 1
ATOM 580 O O . GLN A 1 73 ? 8.981 -5.020 0.429 1.00 91.75 73 GLN A O 1
ATOM 585 N N . LEU A 1 74 ? 6.745 -4.911 0.635 1.00 88.56 74 LEU A N 1
ATOM 586 C CA . LEU A 1 74 ? 6.523 -4.486 -0.744 1.00 88.56 74 LEU A CA 1
ATOM 587 C C . LEU A 1 74 ? 7.135 -3.108 -1.003 1.00 88.56 74 LEU A C 1
ATOM 589 O O . LEU A 1 74 ? 7.768 -2.895 -2.036 1.00 88.56 74 LEU A O 1
ATOM 593 N N . THR A 1 75 ? 7.002 -2.182 -0.055 1.00 89.81 75 THR A N 1
ATOM 594 C CA . THR A 1 75 ? 7.580 -0.843 -0.183 1.00 89.81 75 THR A CA 1
ATOM 595 C C . THR A 1 75 ? 9.103 -0.877 -0.257 1.00 89.81 75 THR A C 1
ATOM 597 O O . THR A 1 75 ? 9.688 -0.248 -1.139 1.00 89.81 75 THR A O 1
ATOM 600 N N . GLN A 1 76 ? 9.753 -1.625 0.634 1.00 89.56 76 GLN A N 1
ATOM 601 C CA . GLN A 1 76 ? 11.205 -1.798 0.621 1.00 89.56 76 GLN A CA 1
ATOM 602 C C . GLN A 1 76 ? 11.660 -2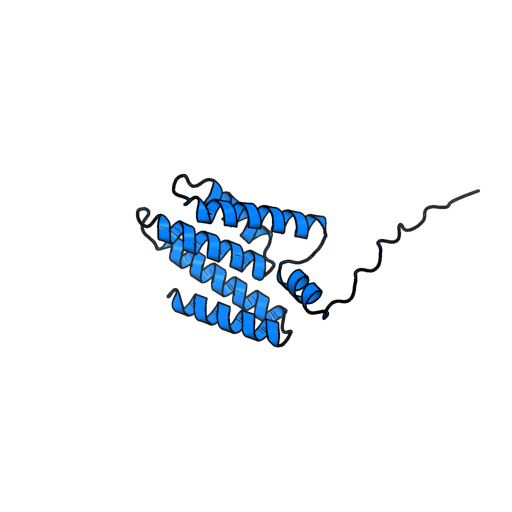.445 -0.689 1.00 89.56 76 GLN A C 1
ATOM 604 O O . GLN A 1 76 ? 12.574 -1.937 -1.333 1.00 89.56 76 GLN A O 1
ATOM 609 N N . THR A 1 77 ? 10.962 -3.493 -1.136 1.00 88.62 77 THR A N 1
ATOM 610 C CA . THR A 1 77 ? 11.252 -4.180 -2.404 1.00 88.62 77 THR A CA 1
ATOM 611 C C . THR A 1 77 ? 11.159 -3.243 -3.605 1.00 88.62 77 THR A C 1
ATOM 613 O O . THR A 1 77 ? 11.956 -3.358 -4.528 1.00 88.62 77 THR A O 1
ATOM 616 N N . LEU A 1 78 ? 10.201 -2.313 -3.614 1.00 86.06 78 LEU A N 1
ATOM 617 C CA . LEU A 1 78 ? 10.066 -1.322 -4.682 1.00 86.06 78 LEU A CA 1
ATOM 618 C C . LEU A 1 78 ? 11.147 -0.240 -4.602 1.00 86.06 78 LEU A C 1
ATOM 620 O O . LEU A 1 78 ? 11.642 0.192 -5.637 1.00 86.06 78 LEU A O 1
ATOM 624 N N . LEU A 1 79 ? 11.545 0.181 -3.399 1.00 87.12 79 LEU A N 1
ATOM 625 C CA . LEU A 1 79 ? 12.598 1.183 -3.201 1.00 87.12 79 LEU A CA 1
ATOM 626 C C . LEU A 1 79 ? 13.995 0.689 -3.596 1.00 87.12 79 LEU A C 1
ATOM 628 O O . LEU A 1 79 ? 14.849 1.519 -3.899 1.00 87.12 79 LEU A O 1
ATOM 632 N N . THR A 1 80 ? 14.232 -0.625 -3.625 1.00 87.06 80 THR A N 1
ATOM 633 C CA . THR A 1 80 ? 15.482 -1.195 -4.157 1.00 87.06 80 THR A CA 1
ATOM 634 C C . THR A 1 80 ? 15.514 -1.250 -5.685 1.00 87.06 80 THR A C 1
ATOM 636 O O . THR A 1 80 ? 16.564 -1.522 -6.264 1.00 87.06 80 THR A O 1
ATOM 639 N N . GLN A 1 81 ? 14.394 -0.976 -6.362 1.00 82.75 81 GLN A N 1
ATOM 640 C CA . GLN A 1 81 ? 14.329 -1.005 -7.818 1.00 82.75 81 GLN A CA 1
ATOM 641 C C . GLN A 1 81 ? 14.880 0.288 -8.418 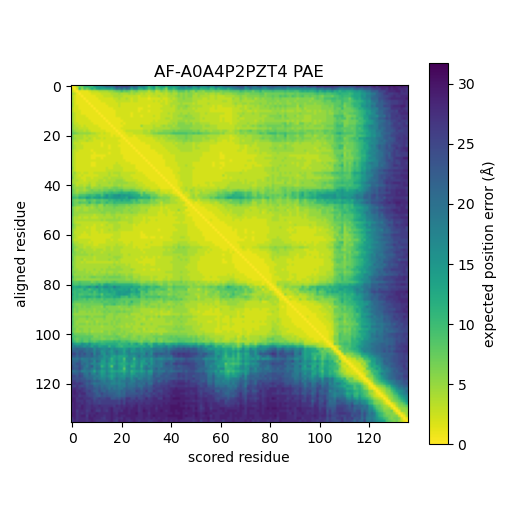1.00 82.75 81 GLN A C 1
ATOM 643 O O . GLN A 1 81 ? 14.365 1.379 -8.179 1.00 82.75 81 GLN A O 1
ATOM 648 N N . THR A 1 82 ? 15.882 0.156 -9.285 1.00 74.81 82 THR A N 1
ATOM 649 C CA . THR A 1 82 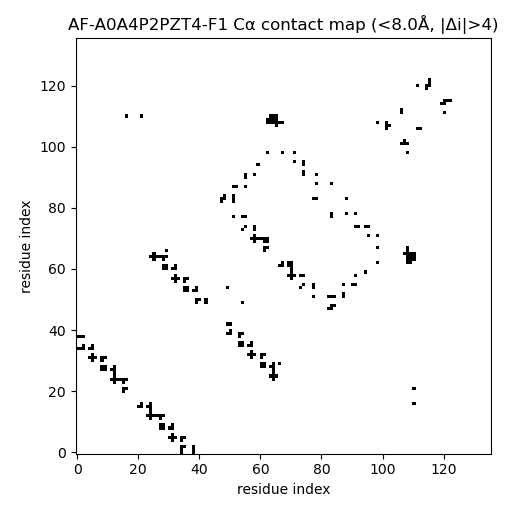? 16.510 1.280 -10.003 1.00 74.81 82 THR A CA 1
ATOM 650 C C . THR A 1 82 ? 15.566 1.977 -10.980 1.00 74.81 82 THR A C 1
ATOM 652 O O . THR A 1 82 ? 15.790 3.123 -11.356 1.00 74.81 82 THR A O 1
ATOM 655 N N . TRP A 1 83 ? 14.494 1.294 -11.376 1.00 76.25 83 TRP A N 1
ATOM 656 C CA . TRP A 1 83 ? 13.480 1.791 -12.295 1.00 76.25 83 TRP A CA 1
ATOM 657 C C . TRP A 1 83 ? 12.358 2.578 -11.594 1.00 76.25 83 TRP A C 1
ATOM 659 O O . TRP A 1 83 ? 11.442 3.068 -12.246 1.00 76.25 83 TRP A O 1
ATOM 669 N N . LEU A 1 84 ? 12.393 2.723 -10.269 1.00 78.88 84 LEU A N 1
ATOM 670 C CA . LEU A 1 84 ? 11.342 3.418 -9.535 1.00 78.88 84 LEU A CA 1
ATOM 671 C C . LEU A 1 84 ? 11.318 4.926 -9.844 1.00 78.88 84 LEU A C 1
ATOM 673 O O . LEU A 1 84 ? 12.282 5.651 -9.603 1.00 78.88 84 LEU A O 1
ATOM 677 N N . GLU A 1 85 ? 10.168 5.421 -10.300 1.00 80.69 85 GLU A N 1
ATOM 678 C CA . GLU A 1 85 ? 9.959 6.854 -10.537 1.00 80.69 85 GLU A CA 1
ATOM 679 C C . GLU A 1 85 ? 10.068 7.678 -9.241 1.00 80.69 85 GLU A C 1
ATOM 681 O O . GLU A 1 85 ? 9.570 7.276 -8.184 1.00 80.69 85 GLU A O 1
ATOM 686 N N . GLN A 1 86 ? 10.632 8.890 -9.325 1.00 80.25 86 GLN A N 1
ATOM 687 C CA . GLN A 1 86 ? 10.826 9.768 -8.159 1.00 80.25 86 GLN A CA 1
ATOM 688 C C . GLN A 1 86 ? 9.516 10.067 -7.409 1.00 80.25 86 GLN A C 1
ATOM 690 O O . GLN A 1 86 ? 9.477 10.072 -6.181 1.00 80.25 86 GLN A O 1
ATOM 695 N N . GLY A 1 87 ? 8.408 10.262 -8.131 1.00 77.88 87 GLY A N 1
ATOM 696 C CA . GLY A 1 87 ? 7.105 10.494 -7.503 1.00 77.88 87 GLY A CA 1
ATOM 697 C C . GLY A 1 87 ? 6.592 9.283 -6.714 1.00 77.88 87 GLY A C 1
ATOM 698 O O . GLY A 1 87 ? 5.970 9.441 -5.662 1.00 77.88 87 GLY A O 1
ATOM 699 N N . ALA A 1 88 ? 6.876 8.068 -7.190 1.00 80.62 88 ALA A N 1
ATOM 700 C CA . ALA A 1 88 ? 6.529 6.842 -6.483 1.00 80.62 88 ALA A CA 1
ATOM 701 C C . ALA A 1 88 ? 7.440 6.637 -5.264 1.00 80.62 88 ALA A C 1
ATOM 703 O O . ALA A 1 88 ? 6.946 6.291 -4.194 1.00 80.62 88 ALA A O 1
ATOM 704 N N . SER A 1 89 ? 8.738 6.932 -5.378 1.00 84.06 89 SER A N 1
ATOM 705 C CA . SER A 1 89 ? 9.688 6.793 -4.268 1.00 84.06 89 SER A CA 1
ATOM 706 C C . SER A 1 89 ? 9.387 7.733 -3.100 1.00 84.06 89 SER A C 1
ATOM 708 O O . SER A 1 89 ? 9.453 7.303 -1.948 1.00 84.06 89 SER A O 1
ATOM 710 N N . VAL A 1 90 ? 8.970 8.976 -3.363 1.00 87.12 90 VAL A N 1
ATOM 711 C CA . VAL A 1 90 ? 8.528 9.914 -2.315 1.00 87.12 90 VAL A CA 1
ATOM 712 C C . VAL A 1 90 ? 7.302 9.373 -1.580 1.00 87.12 90 VAL A C 1
ATOM 714 O O . VAL A 1 90 ? 7.288 9.353 -0.348 1.00 87.12 90 VAL A O 1
ATOM 717 N N . LYS A 1 91 ? 6.296 8.877 -2.313 1.00 85.12 91 LYS A N 1
ATOM 718 C CA . LYS A 1 91 ? 5.093 8.274 -1.713 1.00 85.12 91 LYS A CA 1
ATOM 719 C C . LYS A 1 91 ? 5.431 7.051 -0.861 1.00 85.12 91 LYS A C 1
ATOM 721 O O . LYS A 1 91 ? 4.965 6.950 0.267 1.00 85.12 91 LYS A O 1
ATOM 726 N N . LEU A 1 92 ? 6.275 6.162 -1.377 1.00 87.50 92 LEU A N 1
ATOM 727 C CA . LEU A 1 92 ? 6.716 4.944 -0.698 1.00 87.50 92 LEU A CA 1
ATOM 728 C C . LEU A 1 92 ? 7.524 5.234 0.577 1.00 87.50 92 LEU A C 1
ATOM 730 O O . LEU A 1 92 ? 7.279 4.636 1.620 1.00 87.50 92 LEU A O 1
ATOM 734 N N . ARG A 1 93 ? 8.442 6.205 0.544 1.00 88.94 93 ARG A N 1
ATOM 735 C CA . ARG A 1 93 ? 9.163 6.647 1.752 1.00 88.94 93 ARG A CA 1
ATOM 736 C C . ARG A 1 93 ? 8.222 7.256 2.790 1.00 88.94 93 ARG A C 1
ATOM 738 O O . ARG A 1 93 ? 8.382 6.996 3.981 1.00 88.94 93 ARG A O 1
ATOM 745 N N . GLY A 1 94 ? 7.234 8.033 2.343 1.00 88.50 94 GLY A N 1
ATOM 746 C CA . GLY A 1 94 ? 6.167 8.539 3.207 1.00 88.50 94 GLY A CA 1
ATOM 747 C C . GLY A 1 94 ? 5.386 7.405 3.873 1.00 88.50 94 GLY A C 1
ATOM 748 O O . GLY A 1 94 ? 5.182 7.436 5.085 1.00 88.50 94 GLY A O 1
ATOM 749 N N . LEU A 1 95 ? 5.040 6.372 3.102 1.00 87.44 95 LEU A N 1
ATOM 750 C CA . LEU A 1 95 ? 4.333 5.192 3.590 1.00 87.44 95 LEU A CA 1
ATOM 751 C C . LEU A 1 95 ? 5.145 4.417 4.640 1.00 87.44 95 LEU A C 1
ATOM 753 O O . LEU A 1 95 ? 4.602 4.085 5.687 1.00 87.44 95 LEU A O 1
ATOM 757 N N . LEU A 1 96 ? 6.448 4.193 4.426 1.00 88.44 96 LEU A N 1
ATOM 758 C CA . LEU A 1 96 ? 7.311 3.549 5.431 1.00 88.44 96 LEU A CA 1
ATOM 759 C C . LEU A 1 96 ? 7.350 4.321 6.744 1.00 88.44 96 LEU A C 1
ATOM 761 O O . LEU A 1 96 ? 7.269 3.725 7.816 1.00 88.44 96 LEU A O 1
ATOM 765 N N . LYS A 1 97 ? 7.447 5.652 6.668 1.00 87.69 97 LYS A N 1
ATOM 766 C CA . LYS A 1 97 ? 7.417 6.495 7.863 1.00 87.69 97 LYS A CA 1
ATOM 767 C C . LYS A 1 97 ? 6.092 6.342 8.614 1.00 87.69 97 LYS A C 1
ATOM 769 O O . LYS A 1 97 ? 6.106 6.242 9.835 1.00 87.69 97 LYS A O 1
ATOM 774 N N . GLN A 1 98 ? 4.968 6.290 7.896 1.00 85.88 98 GLN A N 1
ATOM 775 C CA . GLN A 1 98 ? 3.649 6.063 8.494 1.00 85.88 98 GLN A CA 1
ATOM 776 C C . GLN A 1 98 ? 3.532 4.676 9.135 1.00 85.88 98 GLN A C 1
ATOM 778 O O . GLN A 1 98 ? 3.049 4.573 10.257 1.00 85.88 98 GLN A O 1
ATOM 783 N N . ILE A 1 99 ? 4.017 3.625 8.469 1.00 86.50 99 ILE A N 1
ATOM 784 C CA . ILE A 1 99 ? 4.024 2.259 9.014 1.00 86.50 99 ILE A CA 1
ATOM 785 C C . ILE A 1 99 ? 4.846 2.193 10.308 1.00 86.50 99 ILE A C 1
ATOM 787 O O . ILE A 1 99 ? 4.399 1.605 11.293 1.00 86.50 99 ILE A O 1
ATOM 791 N N . ALA A 1 100 ? 6.025 2.818 10.328 1.00 85.81 100 ALA A N 1
ATOM 792 C CA . ALA A 1 100 ? 6.881 2.862 11.510 1.00 85.81 100 ALA A CA 1
ATOM 793 C C . ALA A 1 100 ? 6.218 3.608 12.681 1.00 85.81 100 ALA A C 1
ATOM 795 O O . ALA A 1 100 ? 6.264 3.127 13.814 1.00 85.81 100 ALA A O 1
ATOM 796 N N . ASP A 1 101 ? 5.566 4.744 12.415 1.00 83.19 101 ASP A N 1
ATOM 797 C CA . ASP A 1 101 ? 4.828 5.512 13.426 1.00 83.19 101 ASP A CA 1
ATOM 798 C C . ASP A 1 101 ? 3.623 4.731 13.979 1.00 83.19 101 ASP A C 1
ATOM 800 O O . ASP A 1 101 ? 3.418 4.656 15.193 1.00 83.19 101 ASP A O 1
ATOM 804 N N . ASP A 1 102 ? 2.868 4.053 13.111 1.00 81.19 102 ASP A N 1
ATOM 805 C CA . ASP A 1 102 ? 1.748 3.197 13.510 1.00 81.19 102 ASP A CA 1
ATOM 806 C C . ASP A 1 102 ? 2.216 2.019 14.379 1.00 81.19 102 ASP A C 1
ATOM 808 O O . ASP A 1 102 ? 1.606 1.733 15.415 1.00 81.19 102 ASP A O 1
ATOM 812 N N . ARG A 1 103 ? 3.345 1.384 14.033 1.00 79.56 103 ARG A N 1
ATOM 813 C CA . ARG A 1 103 ? 3.957 0.329 14.858 1.00 79.56 103 ARG A CA 1
ATOM 814 C C . ARG A 1 103 ? 4.430 0.857 16.209 1.00 79.56 103 ARG A C 1
ATOM 816 O O . ARG A 1 103 ? 4.091 0.272 17.236 1.00 79.56 103 ARG A O 1
ATOM 823 N N . ALA A 1 104 ? 5.160 1.971 16.230 1.00 78.62 104 ALA A N 1
ATOM 824 C CA . ALA A 1 104 ? 5.661 2.579 17.463 1.00 78.62 104 ALA A CA 1
ATOM 825 C C . ALA A 1 104 ? 4.520 3.042 18.380 1.00 78.62 104 ALA A C 1
ATOM 827 O O . ALA A 1 104 ? 4.579 2.915 19.606 1.00 78.62 104 ALA A O 1
ATOM 828 N N . SER A 1 105 ? 3.443 3.549 17.784 1.00 69.50 105 SER A N 1
ATOM 829 C CA . SER A 1 105 ? 2.273 4.000 18.515 1.00 69.50 105 SER A CA 1
ATOM 830 C C . SER A 1 105 ? 1.353 2.850 18.930 1.00 69.50 105 SER A C 1
ATOM 832 O O . SER A 1 105 ? 0.477 3.093 19.756 1.00 69.50 105 SER A O 1
ATOM 834 N N . GLY A 1 106 ? 1.511 1.622 18.422 1.00 65.69 106 GLY A N 1
ATOM 835 C CA . GLY A 1 106 ? 0.575 0.508 18.639 1.00 65.69 106 GLY A CA 1
ATOM 836 C C . GLY A 1 106 ? -0.796 0.740 17.987 1.00 65.69 106 GLY A C 1
ATOM 837 O O . GLY A 1 106 ? -1.824 0.275 18.489 1.00 65.69 106 GLY A O 1
ATOM 838 N N . ALA A 1 107 ? -0.851 1.557 16.933 1.00 59.28 107 ALA A N 1
ATOM 839 C CA . ALA A 1 107 ? -2.048 1.798 16.144 1.00 59.28 107 ALA A CA 1
ATOM 840 C C . ALA A 1 107 ? -2.126 0.776 15.000 1.00 59.28 107 ALA A C 1
ATOM 842 O O . ALA A 1 107 ? -1.229 0.665 14.175 1.00 59.28 107 ALA A O 1
ATOM 843 N N . HIS A 1 108 ? -3.226 0.023 14.936 1.00 57.09 108 HIS A N 1
ATOM 844 C CA . HIS A 1 108 ? -3.489 -0.886 13.819 1.00 57.09 108 HIS A CA 1
ATOM 845 C C . HIS A 1 108 ? -3.962 -0.108 12.579 1.00 57.09 108 HIS A C 1
ATOM 847 O O . HIS A 1 108 ? -5.170 0.003 12.346 1.00 57.09 108 HIS A O 1
ATOM 853 N N . GLY A 1 109 ? -3.004 0.416 11.813 1.00 56.62 109 GLY A N 1
ATOM 854 C CA . GLY A 1 109 ? -3.141 0.881 10.430 1.00 56.62 109 GLY A CA 1
ATOM 855 C C . GLY A 1 109 ? -4.017 2.116 10.178 1.00 56.62 109 GLY A C 1
ATOM 856 O O . GLY A 1 109 ? -4.773 2.594 11.033 1.00 56.62 109 GLY A O 1
ATOM 857 N N . ALA A 1 110 ? -3.967 2.575 8.921 1.00 58.41 110 ALA A N 1
ATOM 858 C CA . ALA A 1 110 ? -4.640 3.766 8.387 1.00 58.41 110 ALA A CA 1
ATOM 859 C C . ALA A 1 110 ? -6.129 3.872 8.756 1.00 58.41 110 ALA A C 1
ATOM 861 O O . ALA A 1 110 ? -6.657 4.966 8.956 1.00 58.41 110 ALA A O 1
ATOM 862 N N . ILE A 1 111 ? -6.813 2.728 8.858 1.00 59.44 111 ILE A N 1
ATOM 863 C CA . ILE A 1 111 ? -8.238 2.640 9.184 1.00 59.44 111 ILE A CA 1
ATOM 864 C C . ILE A 1 111 ? -8.520 3.190 10.588 1.00 59.44 111 ILE A C 1
ATOM 866 O O . ILE A 1 111 ? -9.476 3.941 10.761 1.00 59.44 111 ILE A O 1
ATOM 870 N N . ARG A 1 112 ? -7.665 2.927 11.588 1.00 55.94 112 ARG A N 1
ATOM 871 C CA . ARG A 1 112 ? -7.828 3.528 12.925 1.00 55.94 112 ARG A CA 1
ATOM 872 C C . ARG A 1 112 ? -7.489 5.014 12.951 1.00 55.94 112 ARG A C 1
ATOM 874 O O . ARG A 1 112 ? -8.127 5.757 13.693 1.00 55.94 112 ARG A O 1
ATOM 881 N N . GLN A 1 113 ? -6.521 5.454 12.150 1.00 54.62 113 GLN A N 1
ATO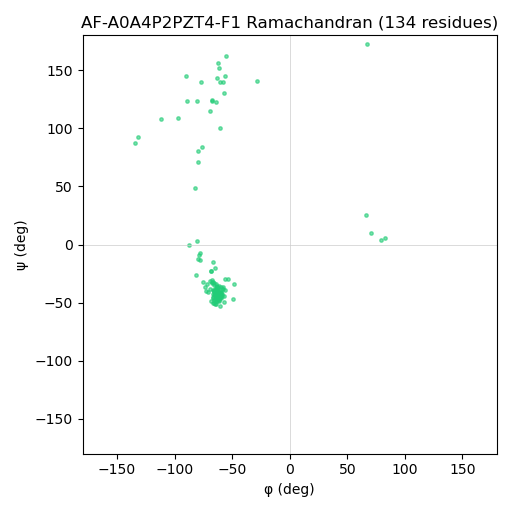M 882 C CA . GLN A 1 113 ? -6.158 6.870 12.052 1.00 54.62 113 GLN A CA 1
ATOM 883 C C . GLN A 1 113 ? -7.300 7.689 11.417 1.00 54.62 113 GLN A C 1
ATOM 885 O O . GLN A 1 113 ? -7.653 8.753 11.924 1.00 54.62 113 GLN A O 1
ATOM 890 N N . ARG A 1 114 ? -7.973 7.131 10.398 1.00 54.88 114 ARG A N 1
ATOM 891 C CA . ARG A 1 114 ? -9.198 7.692 9.799 1.00 54.88 114 ARG A CA 1
ATOM 892 C C . ARG A 1 114 ? -10.381 7.692 10.775 1.00 54.88 114 ARG A C 1
ATOM 894 O O . ARG A 1 114 ? -11.080 8.692 10.855 1.00 54.88 114 ARG A O 1
ATOM 901 N N . LEU A 1 115 ? -10.563 6.642 11.581 1.00 52.50 115 LEU A N 1
ATOM 902 C CA . LEU A 1 115 ? -11.601 6.610 12.628 1.00 52.50 115 LEU A CA 1
ATOM 903 C C . LEU A 1 115 ? -11.357 7.608 13.765 1.00 52.50 115 LEU A C 1
ATOM 905 O O . LEU A 1 115 ? -12.314 8.133 14.330 1.00 52.50 115 LEU A O 1
ATOM 909 N N . ARG A 1 116 ? -10.090 7.890 14.094 1.00 51.59 116 ARG A N 1
ATOM 910 C CA . ARG A 1 116 ? -9.727 8.965 15.027 1.00 51.59 116 ARG A CA 1
ATOM 911 C C . ARG A 1 116 ? -10.064 10.343 14.474 1.00 51.59 116 ARG A C 1
ATOM 913 O O . ARG A 1 116 ? -10.586 11.165 15.215 1.00 51.59 116 ARG A O 1
ATOM 920 N N . MET A 1 117 ? -9.795 10.593 13.192 1.00 51.41 117 MET A N 1
ATOM 921 C CA . MET A 1 117 ? -10.158 11.868 12.560 1.00 51.41 117 MET A CA 1
ATOM 922 C C . MET A 1 117 ? -11.673 12.038 12.391 1.00 51.41 117 MET A C 1
ATOM 924 O O . MET A 1 117 ? -12.166 13.154 12.476 1.00 51.41 117 MET A O 1
ATOM 928 N N . LEU A 1 118 ? -12.414 10.944 12.191 1.00 49.44 118 LEU A N 1
ATOM 929 C CA . LEU A 1 118 ? -13.878 10.950 12.090 1.00 49.44 118 LEU A CA 1
ATOM 930 C C . LEU A 1 118 ? -14.590 11.003 13.457 1.00 49.44 118 LEU A C 1
ATOM 932 O O . LEU A 1 118 ? -15.813 10.934 13.501 1.00 49.44 118 LEU A O 1
ATOM 936 N N . GLY A 1 119 ? -13.856 11.102 14.573 1.00 42.72 119 GLY A N 1
ATOM 937 C CA . GLY A 1 119 ? -14.438 11.200 15.919 1.00 42.72 119 GLY A CA 1
ATOM 938 C C . GLY A 1 119 ? -15.110 9.919 16.435 1.00 42.72 119 GLY A C 1
ATOM 939 O O . GLY A 1 119 ? -15.754 9.949 17.477 1.00 42.72 119 GLY A O 1
ATOM 940 N N . VAL A 1 120 ? -14.950 8.788 15.739 1.00 50.09 120 VAL A N 1
ATOM 941 C CA . VAL A 1 120 ? -15.592 7.500 16.075 1.00 50.09 120 VAL A CA 1
ATOM 942 C C . VAL A 1 120 ? -14.824 6.749 17.171 1.00 50.09 120 VAL A C 1
ATOM 944 O O . VAL A 1 120 ? -15.392 5.967 17.927 1.00 50.09 120 VAL A O 1
ATOM 947 N N . LEU A 1 121 ? -13.520 7.003 17.294 1.00 39.06 121 LEU A N 1
ATOM 948 C CA . LEU A 1 121 ? -12.676 6.488 18.372 1.00 39.06 121 LEU A CA 1
ATOM 949 C C . LEU A 1 121 ? -12.243 7.656 19.259 1.00 39.06 121 LEU A C 1
ATOM 951 O O . LEU A 1 121 ? -11.413 8.469 18.849 1.00 39.06 121 LEU A O 1
ATOM 955 N N . GLY A 1 122 ? -12.809 7.719 20.467 1.00 37.84 122 GLY A N 1
ATOM 956 C CA . GLY A 1 122 ? -12.471 8.720 21.478 1.00 37.84 122 GLY A CA 1
ATOM 957 C C . GLY A 1 122 ? -10.971 8.766 21.818 1.00 37.84 122 GLY A C 1
ATOM 958 O O . GLY A 1 122 ? -10.219 7.830 21.502 1.00 37.84 122 GLY A O 1
ATOM 959 N N . PRO A 1 123 ? -10.506 9.868 22.437 1.00 43.00 123 PRO A N 1
ATOM 960 C CA . PRO A 1 123 ? -9.098 10.076 22.738 1.00 43.00 123 PRO A CA 1
ATOM 961 C C . PRO A 1 123 ? -8.531 8.931 23.581 1.00 43.00 123 PRO A C 1
ATOM 963 O O . PRO A 1 123 ? -9.202 8.328 24.416 1.00 43.00 123 PRO A O 1
ATOM 966 N N . ARG A 1 124 ? -7.259 8.622 23.318 1.00 48.47 124 ARG A N 1
ATOM 967 C CA . ARG A 1 124 ? -6.505 7.575 24.010 1.00 48.47 124 ARG A CA 1
ATOM 968 C C . ARG A 1 124 ? -6.516 7.867 25.518 1.00 48.47 124 ARG A C 1
ATOM 970 O O . ARG A 1 124 ? -6.148 8.986 25.874 1.00 48.47 124 ARG A O 1
ATOM 977 N N . PRO A 1 125 ? -6.844 6.907 26.401 1.00 45.59 125 PRO A N 1
ATOM 978 C CA . PRO A 1 125 ? -6.514 7.090 27.804 1.00 45.59 125 PRO A CA 1
ATOM 979 C C . PRO A 1 125 ? -4.985 7.220 27.924 1.00 45.59 125 PRO A C 1
ATOM 981 O O . PRO A 1 125 ? -4.254 6.528 27.197 1.00 45.59 125 PRO A O 1
ATOM 984 N N . PRO A 1 126 ? -4.480 8.127 28.777 1.00 41.00 126 PRO A N 1
ATOM 985 C CA . PRO A 1 126 ? -3.052 8.221 29.039 1.00 41.00 126 PRO A CA 1
ATOM 986 C C . PRO A 1 126 ? -2.548 6.870 29.554 1.00 41.00 126 PRO A C 1
ATOM 988 O O . PRO A 1 126 ? -3.226 6.196 30.329 1.00 41.00 126 PRO A O 1
ATOM 991 N N . ARG A 1 127 ? -1.360 6.455 29.098 1.00 48.72 127 ARG A N 1
ATOM 992 C CA . ARG A 1 127 ? -0.658 5.295 29.659 1.00 48.72 127 ARG A CA 1
ATOM 993 C C . ARG A 1 127 ? -0.378 5.594 31.132 1.00 48.72 127 ARG A C 1
ATOM 995 O O . ARG A 1 127 ? 0.558 6.327 31.432 1.00 48.72 127 ARG A O 1
ATOM 1002 N N . SER A 1 128 ? -1.189 5.048 32.030 1.00 48.62 128 SER A N 1
ATOM 1003 C CA . SER A 1 128 ? -0.860 4.991 33.450 1.00 48.62 128 SER A CA 1
ATOM 1004 C C . SER A 1 128 ? 0.380 4.107 33.620 1.00 48.62 128 SER A C 1
ATOM 1006 O O . SER A 1 128 ? 0.343 2.949 33.194 1.00 48.62 128 SER A O 1
ATOM 1008 N N . PRO A 1 129 ? 1.479 4.596 34.214 1.00 54.22 129 PRO A N 1
ATOM 1009 C CA . PRO A 1 129 ? 2.501 3.707 34.737 1.00 54.22 129 PRO A CA 1
ATOM 1010 C C . PRO A 1 129 ? 1.909 2.994 35.960 1.00 54.22 129 PRO A C 1
ATOM 1012 O O . PRO A 1 129 ? 1.542 3.629 36.947 1.00 54.22 129 PRO A O 1
ATOM 1015 N N . LEU A 1 130 ? 1.747 1.674 35.864 1.00 52.19 130 LEU A N 1
ATOM 1016 C CA . LEU A 1 130 ? 1.413 0.833 37.009 1.00 52.19 130 LEU A CA 1
ATOM 1017 C C . LEU A 1 130 ? 2.606 0.817 37.977 1.00 52.19 130 LEU A C 1
ATOM 1019 O O . LEU A 1 130 ? 3.734 0.521 37.592 1.00 52.19 130 LEU A O 1
ATOM 1023 N N . PHE A 1 131 ? 2.291 1.196 39.211 1.00 54.94 131 PHE A N 1
ATOM 1024 C CA . PHE A 1 131 ? 3.061 1.162 40.450 1.00 54.94 131 PHE A CA 1
ATOM 1025 C C . PHE A 1 131 ? 4.133 0.069 40.573 1.00 54.94 131 PHE A C 1
ATOM 1027 O O . PHE A 1 131 ? 3.865 -1.103 40.331 1.00 54.94 131 PHE A O 1
ATOM 1034 N N . HIS A 1 132 ? 5.266 0.447 41.168 1.00 45.53 132 HIS A N 1
ATOM 1035 C CA . HIS A 1 132 ? 5.913 -0.363 42.201 1.00 45.53 132 HIS A CA 1
ATOM 1036 C C . HIS A 1 132 ? 6.313 0.553 43.364 1.00 45.53 132 HIS A C 1
ATOM 1038 O O . HIS A 1 132 ? 7.413 1.094 43.405 1.00 45.53 132 HIS A O 1
ATOM 1044 N N . ASP A 1 133 ? 5.374 0.741 44.293 1.00 52.94 133 ASP A N 1
ATOM 1045 C CA . ASP A 1 133 ? 5.668 1.106 45.677 1.00 52.94 133 ASP A CA 1
ATOM 1046 C C . ASP A 1 133 ? 5.634 -0.207 46.465 1.00 52.94 133 ASP A C 1
ATOM 1048 O O . ASP A 1 133 ? 4.584 -0.839 46.589 1.00 52.94 133 ASP A O 1
ATOM 1052 N N . VAL A 1 134 ? 6.801 -0.678 46.895 1.00 57.88 134 VAL A N 1
ATOM 1053 C CA . VAL A 1 134 ? 6.913 -1.707 47.929 1.00 57.88 134 VAL A CA 1
ATOM 1054 C C . VAL A 1 134 ? 7.950 -1.197 48.917 1.00 57.88 134 VAL A C 1
ATOM 1056 O O . VAL A 1 134 ? 9.153 -1.378 48.735 1.00 57.88 134 VAL A O 1
ATOM 1059 N N . ARG A 1 135 ? 7.450 -0.509 49.945 1.00 44.62 135 ARG A N 1
ATOM 1060 C CA . ARG A 1 135 ? 8.113 -0.402 51.249 1.00 44.62 135 ARG A CA 1
ATOM 1061 C C . ARG A 1 135 ? 8.241 -1.791 51.885 1.00 44.62 135 ARG A C 1
ATOM 1063 O O . ARG A 1 135 ? 7.451 -2.687 51.575 1.00 44.62 135 ARG A O 1
ATOM 1070 N N . PRO A 1 136 ? 9.208 -1.969 52.786 1.00 65.62 136 PRO A N 1
ATOM 1071 C CA . PRO A 1 136 ? 8.897 -1.749 54.205 1.00 65.62 136 PRO A CA 1
ATOM 1072 C C . PRO A 1 136 ? 9.631 -0.556 54.829 1.00 65.62 136 PRO A C 1
ATOM 1074 O O . PRO A 1 136 ? 10.825 -0.354 54.522 1.00 65.62 136 PRO A O 1
#

Secondary structure (DSSP, 8-state):
--HHHHHHHHHHHHHHHHTT-HHHHHHHHHHHHHHHHHHHHHS-TT-HHHHHHHHHHHHHHHHHHT-HHHHHHHHHHHHT-TT--HHHHHHHHHHHHHHHHHHHHT--HHHHHHHHHTTSSPPPPP----------

Radius of gyration: 18.16 Å; Cα contacts (8 Å, |Δi|>4): 152; chains: 1; bounding box: 37×23×74 Å

pLDDT: mean 78.06, std 15.5, range [37.84, 92.81]

Sequence (136 aa):
MSYEESQRRIYDAEAALREGDLHRARVLYREAAELQRAFVNAQPAERVRTKSVFGASAATLFYKAGDLDEAEQLTQTLLTQTWLEQGASVKLRGLLKQIADDRASGAHGAIRQRLRMLGVLGPRPPRSPLFHDVRP